Protein AF-A0A6N7FSV8-F1 (afdb_monomer_lite)

Foldseek 3Di:
DQAWEAEPVRQTAGQAQGARDWDWDQPPVPPPDPDPDPPPRQTWTQHPVPRDIHTPDDYHHDPDHPHPVSCVVVCVVVVVVVVVVPPPPPPPPPPPPDPQQDDWDWDDDPVNDPFTFTDHRPDTDPDTD

Sequence (129 aa):
MKDIRVDSLGRQRCWNCGGTNFTQQRTLRSKVTVGVGALATKKKLRCVSCGEYNDVGSAKPYNGPASKRAAKKSGALALDKELSQQQPQQPAAPVAPPPSNPPAGWYADPQGGPGQRWWDGDSWTDTTT

Structure (mmCIF, N/CA/C/O backbone):
data_AF-A0A6N7FSV8-F1
#
_entry.id   AF-A0A6N7FSV8-F1
#
loop_
_atom_site.group_PDB
_atom_site.id
_atom_site.type_symbol
_atom_site.label_atom_id
_atom_site.label_alt_id
_atom_site.label_comp_id
_atom_site.label_asym_id
_atom_site.label_entity_id
_atom_site.label_seq_id
_atom_site.pdbx_PDB_ins_code
_atom_site.Cartn_x
_atom_site.Cartn_y
_atom_site.Cartn_z
_atom_site.occupancy
_atom_site.B_iso_or_equiv
_atom_site.auth_seq_id
_atom_site.auth_comp_id
_atom_site.auth_asym_id
_atom_site.auth_atom_id
_atom_site.pdbx_PDB_model_num
ATOM 1 N N . MET A 1 1 ? 3.591 4.825 16.677 1.00 71.06 1 MET A N 1
ATOM 2 C CA . MET A 1 1 ? 2.475 5.769 16.443 1.00 71.06 1 MET A CA 1
ATOM 3 C C . MET A 1 1 ? 1.450 5.078 15.546 1.00 71.06 1 MET A C 1
ATOM 5 O O . MET A 1 1 ? 1.870 4.336 14.660 1.00 71.06 1 MET A O 1
ATOM 9 N N . LYS A 1 2 ? 0.153 5.195 15.857 1.00 87.81 2 LYS A N 1
ATOM 10 C CA . LYS A 1 2 ? -0.951 4.427 15.242 1.00 87.81 2 LYS A CA 1
ATOM 11 C C . LYS A 1 2 ? -1.604 5.216 14.098 1.00 87.81 2 LYS A C 1
ATOM 13 O O . LYS A 1 2 ? -2.825 5.331 14.022 1.00 87.81 2 LYS A O 1
ATOM 18 N N . ASP A 1 3 ? -0.782 5.810 13.245 1.00 91.44 3 ASP A N 1
ATOM 19 C CA . ASP A 1 3 ? -1.256 6.694 12.181 1.00 91.44 3 ASP A CA 1
ATOM 20 C C . ASP A 1 3 ? -1.798 5.900 11.006 1.00 91.44 3 ASP A C 1
ATOM 22 O O . ASP A 1 3 ? -1.303 4.815 10.690 1.00 91.44 3 ASP A O 1
ATOM 26 N N . ILE A 1 4 ? -2.782 6.469 10.320 1.00 92.25 4 ILE A N 1
ATOM 27 C CA . ILE A 1 4 ? -3.213 5.940 9.032 1.00 92.25 4 ILE A CA 1
ATOM 28 C C . ILE A 1 4 ? -2.034 5.875 8.053 1.00 92.25 4 ILE A C 1
ATOM 30 O O . ILE A 1 4 ? -1.156 6.740 8.047 1.00 92.25 4 ILE A O 1
ATOM 34 N N . ARG A 1 5 ? -1.997 4.831 7.227 1.00 93.62 5 ARG A N 1
ATOM 35 C CA . ARG A 1 5 ? -0.973 4.677 6.193 1.00 93.62 5 ARG A CA 1
ATOM 36 C C . ARG A 1 5 ? -1.560 4.946 4.814 1.00 93.62 5 ARG A C 1
ATOM 38 O O . ARG A 1 5 ? -2.768 4.831 4.645 1.00 93.62 5 ARG A O 1
ATOM 45 N N . VAL A 1 6 ? -0.737 5.301 3.839 1.00 94.06 6 VAL A N 1
ATOM 46 C CA . VAL A 1 6 ? -1.164 5.586 2.461 1.00 94.06 6 VAL A CA 1
ATOM 47 C C . VAL A 1 6 ? -0.378 4.694 1.505 1.00 94.06 6 VAL A C 1
ATOM 49 O O . VAL A 1 6 ? 0.842 4.603 1.622 1.00 94.06 6 VAL A O 1
ATOM 52 N N . ASP A 1 7 ? -1.074 3.970 0.625 1.00 92.50 7 ASP A N 1
ATOM 53 C CA . ASP A 1 7 ? -0.431 3.142 -0.404 1.00 92.50 7 ASP A CA 1
ATOM 54 C C . ASP A 1 7 ? 0.030 3.973 -1.615 1.00 92.50 7 ASP A C 1
ATOM 56 O O . ASP A 1 7 ? -0.242 5.168 -1.707 1.00 92.50 7 ASP A O 1
ATOM 60 N N . SER A 1 8 ? 0.733 3.341 -2.557 1.00 90.50 8 SER A N 1
ATOM 61 C CA . SER A 1 8 ? 1.221 3.989 -3.785 1.00 90.50 8 SER A CA 1
ATOM 62 C C . SER A 1 8 ? 0.112 4.559 -4.676 1.00 90.50 8 SER A C 1
ATOM 64 O O . SER A 1 8 ? 0.385 5.388 -5.535 1.00 90.50 8 SER A O 1
ATOM 66 N N . LEU A 1 9 ? -1.140 4.149 -4.458 1.00 92.50 9 LEU A N 1
ATOM 67 C CA . LEU A 1 9 ? -2.318 4.639 -5.172 1.00 92.50 9 LEU A CA 1
ATOM 68 C C . LEU A 1 9 ? -3.033 5.760 -4.400 1.00 92.50 9 LEU A C 1
ATOM 70 O O . LEU A 1 9 ? -4.152 6.131 -4.747 1.00 92.50 9 LEU A O 1
ATOM 74 N N . GLY A 1 10 ? -2.433 6.272 -3.321 1.00 92.31 10 GLY A N 1
ATOM 75 C CA . GLY A 1 10 ? -3.017 7.323 -2.491 1.00 92.31 10 GLY A CA 1
ATOM 76 C C . GLY A 1 10 ? -4.157 6.845 -1.585 1.00 92.31 10 GLY A C 1
ATOM 77 O O . GLY A 1 10 ? -4.821 7.663 -0.945 1.00 92.31 10 GLY A O 1
ATOM 78 N N . ARG A 1 11 ? -4.411 5.533 -1.486 1.00 93.00 11 ARG A N 1
ATOM 79 C CA . ARG A 1 11 ? -5.507 4.995 -0.671 1.00 93.00 11 ARG A CA 1
ATOM 80 C C . ARG A 1 11 ? -5.082 4.865 0.780 1.00 93.00 11 ARG A C 1
ATOM 82 O O . ARG A 1 11 ? -4.004 4.364 1.099 1.00 93.00 11 ARG A O 1
ATOM 89 N N . GLN A 1 12 ? -5.984 5.254 1.671 1.00 93.50 12 GLN A N 1
ATOM 90 C CA . GLN A 1 12 ? -5.786 5.141 3.109 1.00 93.50 12 GLN A CA 1
ATOM 91 C C . GLN A 1 12 ? -5.895 3.677 3.569 1.00 93.50 12 GLN A C 1
ATOM 93 O O . GLN A 1 12 ? -6.816 2.953 3.194 1.00 93.50 12 GLN A O 1
ATOM 98 N N . ARG A 1 13 ? -4.950 3.243 4.401 1.00 94.06 13 ARG A N 1
ATOM 99 C CA . ARG A 1 13 ? -4.730 1.866 4.855 1.00 94.06 13 ARG A CA 1
ATOM 100 C C . ARG A 1 13 ? -4.604 1.835 6.368 1.00 94.06 13 ARG A C 1
ATOM 102 O O . ARG A 1 13 ? -3.882 2.635 6.966 1.00 94.06 13 ARG A O 1
ATOM 109 N N . CYS A 1 14 ? -5.290 0.893 7.006 1.00 94.56 14 CYS A N 1
ATOM 110 C CA . CYS A 1 14 ? -5.186 0.718 8.446 1.00 94.56 14 CYS A CA 1
ATOM 111 C C . CYS A 1 14 ? -3.766 0.271 8.801 1.00 94.56 14 CYS A C 1
ATOM 113 O O . CYS A 1 14 ? -3.262 -0.690 8.218 1.00 94.56 14 CYS A O 1
ATOM 115 N N . TRP A 1 15 ? -3.144 0.915 9.792 1.00 93.44 15 TRP A N 1
ATOM 116 C CA . TRP A 1 15 ? -1.780 0.577 10.214 1.00 93.44 15 TRP A CA 1
ATOM 117 C C . TRP A 1 15 ? -1.653 -0.881 10.670 1.00 93.44 15 TRP A C 1
ATOM 119 O O . TRP A 1 15 ? -0.612 -1.506 10.481 1.00 93.44 15 TRP A O 1
ATOM 129 N N . ASN A 1 16 ? -2.722 -1.426 11.257 1.00 94.06 16 ASN A N 1
ATOM 130 C CA . ASN A 1 16 ? -2.724 -2.750 11.861 1.00 94.06 16 ASN A CA 1
ATOM 131 C C . ASN A 1 16 ? -3.027 -3.867 10.852 1.00 94.06 16 ASN A C 1
ATOM 133 O O . ASN A 1 16 ? -2.314 -4.870 10.808 1.00 94.06 16 ASN A O 1
ATOM 137 N N . CYS A 1 17 ? -4.087 -3.711 10.049 1.00 93.25 17 CYS A N 1
ATOM 138 C CA . CYS A 1 17 ? -4.568 -4.779 9.166 1.00 93.25 17 CYS A CA 1
ATOM 139 C C . CYS A 1 17 ? -4.486 -4.489 7.664 1.00 93.25 17 CYS A C 1
ATOM 141 O O . CYS A 1 17 ? -4.746 -5.389 6.874 1.00 93.25 17 CYS A O 1
ATOM 143 N N . GLY A 1 18 ? -4.169 -3.259 7.255 1.00 92.19 18 GLY A N 1
ATOM 144 C CA . GLY A 1 18 ? -4.141 -2.882 5.838 1.00 92.19 18 GLY A CA 1
ATOM 145 C C . GLY A 1 18 ? -5.509 -2.702 5.172 1.00 92.19 18 GLY A C 1
ATOM 146 O O . GLY A 1 18 ? -5.572 -2.397 3.979 1.00 92.19 18 GLY A O 1
ATOM 147 N N . GLY A 1 19 ? -6.603 -2.864 5.922 1.00 92.50 19 GLY A N 1
ATOM 148 C CA . GLY A 1 19 ? -7.956 -2.589 5.442 1.00 92.50 19 GLY A CA 1
ATOM 149 C C . GLY A 1 19 ? -8.140 -1.117 5.064 1.00 92.50 19 GLY A C 1
ATOM 150 O O . GLY A 1 19 ? -7.536 -0.235 5.675 1.00 92.50 19 GLY A O 1
ATOM 151 N N . THR A 1 20 ? -8.975 -0.865 4.060 1.00 93.94 20 THR A N 1
ATOM 152 C CA . THR A 1 20 ? -9.270 0.474 3.513 1.00 93.94 20 THR A CA 1
ATOM 153 C C . THR A 1 20 ? -10.622 1.021 3.965 1.00 93.94 20 THR A C 1
ATOM 155 O O . THR A 1 20 ? -10.930 2.185 3.738 1.00 93.94 20 THR A O 1
ATOM 158 N N . ASN A 1 21 ? -11.442 0.187 4.607 1.00 93.81 21 ASN A N 1
ATOM 159 C CA . ASN A 1 21 ? -12.760 0.575 5.089 1.00 93.81 21 ASN A CA 1
ATOM 1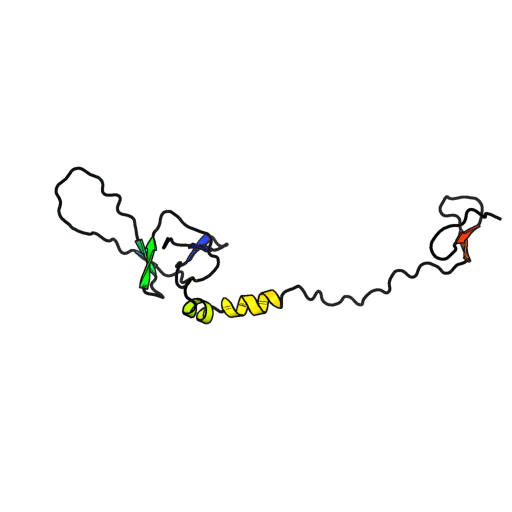60 C C . ASN A 1 21 ? -12.646 1.192 6.483 1.00 93.81 21 ASN A C 1
ATOM 162 O O . ASN A 1 21 ? -12.232 0.521 7.438 1.00 93.81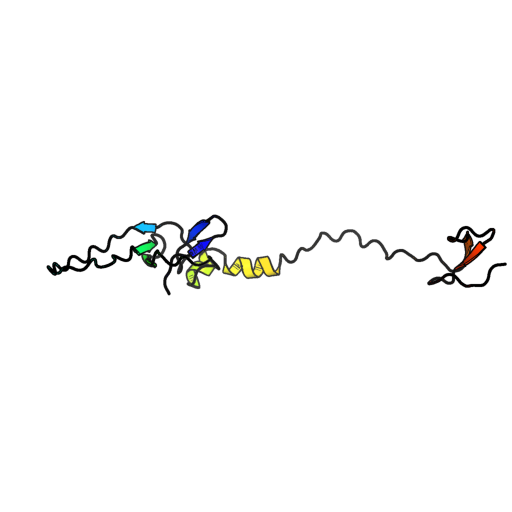 21 ASN A O 1
ATOM 166 N N . PHE A 1 22 ? -13.038 2.459 6.598 1.00 93.69 22 PHE A N 1
ATOM 167 C CA . PHE A 1 22 ? -13.013 3.208 7.849 1.00 93.69 22 PHE A CA 1
ATOM 168 C C . PHE A 1 22 ? -14.378 3.790 8.181 1.00 93.69 22 PHE A C 1
ATOM 170 O O . PHE A 1 22 ? -15.100 4.266 7.311 1.00 93.69 22 PHE A O 1
ATOM 177 N N . THR A 1 23 ? -14.683 3.830 9.472 1.00 92.62 23 THR A N 1
ATOM 178 C CA . THR A 1 23 ? -15.802 4.591 10.018 1.00 92.62 23 THR A CA 1
ATOM 179 C C . THR A 1 23 ? -15.249 5.767 10.809 1.00 92.62 23 THR A C 1
ATOM 181 O O . THR A 1 23 ? -14.400 5.604 11.693 1.00 92.62 23 THR A O 1
ATOM 184 N N . GLN A 1 24 ? -15.733 6.969 10.498 1.00 84.88 24 GLN A N 1
ATOM 185 C CA . GLN A 1 24 ? -15.395 8.166 11.255 1.00 84.88 24 GLN A CA 1
ATOM 186 C C . GLN A 1 24 ? -16.141 8.144 12.590 1.00 84.88 24 GLN A C 1
ATOM 188 O O . GLN A 1 24 ? -17.325 8.457 12.667 1.00 84.88 24 GLN A O 1
ATOM 193 N N . GLN A 1 25 ? -15.432 7.798 13.659 1.00 71.00 25 GLN A N 1
ATOM 194 C CA . GLN A 1 25 ? -15.928 7.977 15.017 1.00 71.00 25 GLN A CA 1
ATOM 195 C C . GLN A 1 25 ? -15.555 9.393 15.458 1.00 71.00 25 GLN A C 1
ATOM 197 O O . GLN A 1 25 ? -14.394 9.681 15.752 1.00 71.00 25 GLN A O 1
ATOM 202 N N . ARG A 1 26 ? -16.535 10.308 15.483 1.00 61.44 26 ARG A N 1
ATOM 203 C CA . ARG A 1 26 ? -16.370 11.553 16.238 1.00 61.44 26 ARG A CA 1
ATOM 204 C C . ARG A 1 26 ? -16.360 11.158 17.707 1.00 61.44 26 ARG A C 1
ATOM 206 O O . ARG A 1 26 ? -17.415 10.915 18.281 1.00 61.44 26 ARG A O 1
ATOM 213 N N . THR A 1 27 ? -15.186 11.101 18.324 1.00 57.69 27 THR A N 1
ATOM 214 C CA . THR A 1 27 ? -15.107 11.082 19.783 1.00 57.69 27 THR A CA 1
ATOM 215 C C . THR A 1 27 ? -15.477 12.480 20.274 1.00 57.69 27 THR A C 1
ATOM 217 O O . THR A 1 27 ? -14.607 13.276 20.622 1.00 57.69 27 THR A O 1
ATOM 220 N N . LEU A 1 28 ? -16.775 12.798 20.265 1.00 52.31 28 LEU A N 1
ATOM 221 C CA . LEU A 1 28 ? -17.346 13.803 21.152 1.00 52.31 28 LEU A CA 1
ATOM 222 C C . LEU A 1 28 ? -17.174 13.229 22.552 1.00 52.31 28 LEU A C 1
ATOM 224 O O . LEU A 1 28 ? -18.066 12.588 23.101 1.00 52.31 28 LEU A O 1
ATOM 228 N N . ARG A 1 29 ? -15.976 13.372 23.122 1.00 49.16 29 ARG A N 1
ATOM 229 C CA . ARG A 1 29 ? -15.825 13.183 24.555 1.00 49.16 29 ARG A CA 1
ATOM 230 C C . ARG A 1 29 ? -16.449 14.428 25.168 1.00 49.16 29 ARG A C 1
ATOM 232 O O . ARG A 1 29 ? -15.754 15.389 25.469 1.00 49.16 29 ARG A O 1
ATOM 239 N N . SER A 1 30 ? -17.777 14.413 25.257 1.00 44.59 30 SER A N 1
ATOM 240 C CA . SER A 1 30 ? -18.595 15.375 25.980 1.00 44.59 30 SER A CA 1
ATOM 241 C C . SER A 1 30 ? -18.241 15.261 27.458 1.00 44.59 30 SER A C 1
ATOM 243 O O . SER A 1 30 ? -18.953 14.653 28.247 1.00 44.59 30 SER A O 1
ATOM 245 N N . LYS A 1 31 ? -17.081 15.786 27.842 1.00 50.59 31 LYS A N 1
ATOM 246 C CA . LYS A 1 31 ? -16.929 16.355 29.167 1.00 50.59 31 LYS A CA 1
ATOM 247 C C . LYS A 1 31 ? -17.197 17.830 28.968 1.00 50.59 31 LYS A C 1
ATOM 249 O O . LYS A 1 31 ? -16.400 18.538 28.364 1.00 50.59 31 LYS A O 1
ATOM 254 N N . VAL A 1 32 ? -18.399 18.215 29.373 1.00 48.34 32 VAL A N 1
ATOM 255 C CA . VAL A 1 32 ? -18.828 19.595 29.547 1.00 48.34 32 VAL A CA 1
ATOM 256 C C . VAL A 1 32 ? -17.852 20.223 30.539 1.00 48.34 32 VAL A C 1
ATOM 258 O O . VAL A 1 32 ? -18.045 20.146 31.745 1.00 48.34 32 VAL A O 1
ATOM 261 N N . THR A 1 33 ? -16.750 20.764 30.036 1.00 50.12 33 THR A N 1
ATOM 262 C CA . THR A 1 33 ? -15.892 21.665 30.793 1.00 50.12 33 THR A CA 1
ATOM 263 C C . THR A 1 33 ? -16.012 23.001 30.088 1.00 50.12 33 THR A C 1
ATOM 265 O O . THR A 1 33 ? -15.440 23.215 29.022 1.00 50.12 33 THR A O 1
ATOM 268 N N . VAL A 1 34 ? -16.860 23.857 30.650 1.00 50.34 34 VAL A N 1
ATOM 269 C CA .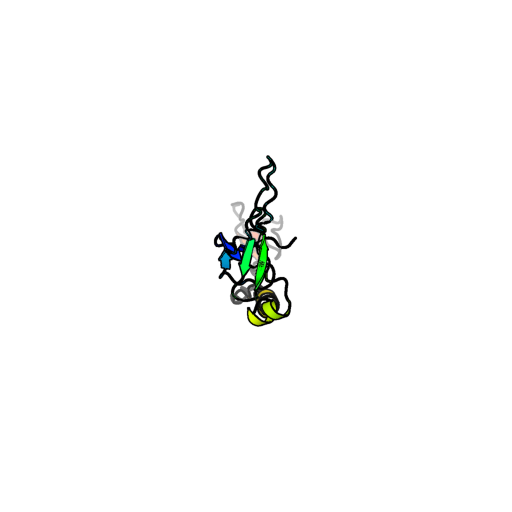 VAL A 1 34 ? -16.982 25.270 30.299 1.00 50.34 34 VAL A CA 1
ATOM 270 C C . VAL A 1 34 ? -15.600 25.891 30.503 1.00 50.34 34 VAL A C 1
ATOM 272 O O . VAL A 1 34 ? -15.140 26.021 31.632 1.00 50.34 34 VAL A O 1
ATOM 275 N N . GLY A 1 35 ? -14.885 26.177 29.420 1.00 48.12 35 GLY A N 1
ATOM 276 C CA . GLY A 1 35 ? -13.523 26.691 29.496 1.00 48.12 35 GLY A CA 1
ATOM 277 C C . GLY A 1 35 ? -12.981 27.007 28.112 1.00 48.12 35 GLY A C 1
ATOM 278 O O . GLY A 1 35 ? -12.945 26.149 27.235 1.00 48.12 35 GLY A O 1
ATOM 279 N N . VAL A 1 36 ? -12.600 28.266 27.921 1.00 44.09 36 VAL A N 1
ATOM 280 C CA . VAL A 1 36 ? -12.078 28.849 26.684 1.00 44.09 36 VAL A CA 1
ATOM 281 C C . VAL A 1 36 ? -10.789 28.129 26.280 1.00 44.09 36 VAL A C 1
ATOM 283 O O . VAL A 1 36 ? -9.707 28.428 26.768 1.00 44.09 36 VAL A O 1
ATOM 286 N N . GLY A 1 37 ? -10.905 27.136 25.407 1.00 46.19 37 GLY A N 1
ATOM 287 C CA . GLY A 1 37 ? -9.759 26.420 24.867 1.00 46.19 37 GLY A CA 1
ATOM 288 C C . GLY A 1 37 ? -10.214 25.463 23.784 1.00 46.19 37 GLY A C 1
ATOM 289 O O . GLY A 1 37 ? -10.837 24.443 24.074 1.00 46.19 37 GLY A O 1
ATOM 290 N N . ALA A 1 38 ? -9.925 25.799 22.528 1.00 47.84 38 ALA A N 1
ATOM 291 C CA . ALA A 1 38 ? -10.170 24.936 21.382 1.00 47.84 38 ALA A CA 1
ATOM 292 C C . ALA A 1 38 ? -9.366 23.633 21.538 1.00 47.84 38 ALA A C 1
ATOM 294 O O . ALA A 1 38 ? -8.222 23.522 21.102 1.00 47.84 38 ALA A O 1
ATOM 295 N N . LEU A 1 39 ? -9.959 22.634 22.196 1.00 50.12 39 LEU A N 1
ATOM 296 C CA . LEU A 1 39 ? -9.424 21.283 22.257 1.00 50.12 39 LEU A CA 1
ATOM 297 C C . LEU A 1 39 ? -9.387 20.757 20.825 1.00 50.12 39 LEU A C 1
ATOM 299 O O . LEU A 1 39 ? -10.425 20.419 20.256 1.00 50.12 39 LEU A O 1
ATOM 303 N N . ALA A 1 40 ? -8.188 20.710 20.243 1.00 56.25 40 ALA A N 1
ATOM 304 C CA . ALA A 1 40 ? -7.923 20.084 18.959 1.00 56.25 40 ALA A CA 1
ATOM 305 C C . ALA A 1 40 ? -8.448 18.642 19.003 1.00 56.25 40 ALA A C 1
ATOM 307 O O . ALA A 1 40 ? -7.805 17.727 19.526 1.00 56.25 40 ALA A O 1
ATOM 308 N N . THR A 1 41 ? -9.664 18.442 18.497 1.00 56.97 41 THR A N 1
ATOM 309 C CA . THR A 1 41 ? -10.298 17.133 18.416 1.00 56.97 41 THR A CA 1
ATOM 310 C C . THR A 1 41 ? -9.540 16.349 17.355 1.00 56.97 41 THR A C 1
ATOM 312 O O . THR A 1 41 ? -9.828 16.438 16.165 1.00 56.97 41 THR A O 1
ATOM 315 N N . LYS A 1 42 ? -8.504 15.608 17.771 1.00 66.31 42 LYS A N 1
ATOM 316 C CA . LYS A 1 42 ? -7.781 14.698 16.877 1.00 66.31 42 LYS A CA 1
ATOM 317 C C . LYS A 1 42 ? -8.801 13.736 16.283 1.00 66.31 42 LYS A C 1
ATOM 319 O O . LYS A 1 42 ? -9.327 12.866 16.978 1.00 66.31 42 LYS A O 1
ATOM 324 N N . LYS A 1 43 ? -9.124 13.939 15.008 1.00 75.81 43 LYS A N 1
ATOM 325 C CA . LYS A 1 43 ? -10.048 13.094 14.262 1.00 75.81 43 LYS A CA 1
ATOM 326 C C . LYS A 1 43 ? -9.440 11.688 14.225 1.00 75.81 43 LYS A C 1
ATOM 328 O O . LYS A 1 43 ? -8.254 11.524 13.946 1.00 75.81 43 LYS A O 1
ATOM 333 N N . LYS A 1 44 ? -10.235 10.674 14.566 1.00 85.56 44 LYS A N 1
ATOM 334 C CA . LYS A 1 44 ? -9.809 9.270 14.551 1.00 85.56 44 LYS A CA 1
ATOM 335 C C . LYS A 1 44 ? -10.680 8.476 13.593 1.00 85.56 44 LYS A C 1
ATOM 337 O O . LYS A 1 44 ? -11.895 8.672 13.531 1.00 85.56 44 LYS A O 1
ATOM 342 N N . LEU A 1 45 ? -10.051 7.572 12.852 1.00 90.81 45 LEU A N 1
ATOM 343 C CA . LEU A 1 45 ? -10.717 6.646 11.946 1.00 90.81 45 LEU A CA 1
ATOM 344 C C . LEU A 1 45 ? -10.634 5.235 12.517 1.00 90.81 45 LEU A C 1
ATOM 346 O O . LEU A 1 45 ? -9.546 4.709 12.757 1.00 90.81 45 LEU A O 1
ATOM 350 N N . ARG A 1 46 ? -11.789 4.610 12.740 1.00 92.50 46 ARG A N 1
ATOM 351 C CA . ARG A 1 46 ? -11.856 3.212 13.163 1.00 92.50 46 ARG A CA 1
ATOM 352 C C . ARG A 1 46 ? -11.871 2.328 11.926 1.00 92.50 46 ARG A C 1
ATOM 354 O O . ARG A 1 46 ? -12.702 2.533 11.047 1.00 92.50 46 ARG A O 1
ATOM 361 N N . CYS A 1 47 ? -10.978 1.351 11.846 1.00 93.69 47 CYS A N 1
ATOM 362 C CA . CYS A 1 47 ? -10.997 0.387 10.754 1.00 93.69 47 CYS A CA 1
ATOM 363 C C . CYS A 1 47 ? -12.175 -0.577 10.930 1.00 93.69 47 CYS A C 1
ATOM 365 O O . CYS A 1 47 ? -12.301 -1.208 11.977 1.00 93.69 47 CYS A O 1
ATOM 367 N N . VAL A 1 48 ? -13.013 -0.731 9.906 1.00 93.88 48 VAL A N 1
ATOM 368 C CA . VAL A 1 48 ? -14.155 -1.663 9.928 1.00 93.88 48 VAL A CA 1
ATOM 369 C C . VAL A 1 48 ? -13.674 -3.115 9.957 1.00 93.88 48 VAL A C 1
ATOM 371 O O . VAL A 1 48 ? -14.293 -3.965 10.585 1.00 93.88 48 VAL A O 1
ATOM 374 N N . SER A 1 49 ? -12.532 -3.400 9.327 1.00 91.12 49 SER A N 1
ATOM 375 C CA . SER A 1 49 ? -12.021 -4.766 9.181 1.00 91.12 49 SER A CA 1
ATOM 376 C C . SER A 1 49 ? -11.391 -5.338 10.453 1.00 91.12 49 SER A C 1
ATOM 378 O O . SER A 1 49 ? -11.482 -6.541 10.673 1.00 91.12 49 SER A O 1
ATOM 380 N N . CYS A 1 50 ? -10.726 -4.516 11.274 1.00 91.50 50 CYS A N 1
ATOM 381 C CA . CYS A 1 50 ? -10.063 -4.985 12.502 1.00 91.50 50 CYS A CA 1
ATOM 382 C C . CYS A 1 50 ? -10.473 -4.241 13.778 1.00 91.50 50 CYS A C 1
ATOM 384 O O . CYS A 1 50 ? -10.008 -4.590 14.857 1.00 91.50 50 CYS A O 1
ATOM 386 N N . GLY A 1 51 ? -11.305 -3.203 13.678 1.00 91.88 51 GLY A N 1
ATOM 387 C CA . GLY A 1 51 ? -11.779 -2.420 14.819 1.00 91.88 51 GLY A CA 1
ATOM 388 C C . GLY A 1 51 ? -10.768 -1.431 15.408 1.00 91.88 51 GLY A C 1
ATOM 389 O O . GLY A 1 51 ? -11.158 -0.661 16.286 1.00 91.88 51 GLY A O 1
ATOM 390 N N . GLU A 1 52 ? -9.516 -1.420 14.939 1.00 93.25 52 GLU A N 1
ATOM 391 C CA . GLU A 1 52 ? -8.444 -0.567 15.467 1.00 93.25 52 GLU A CA 1
ATOM 392 C C . GLU A 1 52 ? -8.637 0.907 15.079 1.00 93.25 52 GLU A C 1
ATOM 394 O O . GLU A 1 52 ? -9.072 1.225 13.966 1.00 93.25 52 GLU A O 1
ATOM 399 N N . TYR A 1 53 ? -8.262 1.812 15.983 1.00 92.06 53 TYR A N 1
ATOM 400 C CA . TYR A 1 53 ? -8.271 3.251 15.737 1.00 92.06 53 TYR A CA 1
ATOM 401 C C . TYR A 1 53 ? -6.969 3.716 15.084 1.00 92.06 53 TYR A C 1
ATOM 403 O O . TYR A 1 53 ? -5.874 3.283 15.447 1.00 92.06 53 TYR A O 1
ATOM 411 N N . ASN A 1 54 ? -7.119 4.624 14.126 1.00 91.94 54 ASN A N 1
ATOM 412 C CA . ASN A 1 54 ? -6.042 5.208 13.344 1.00 91.94 54 ASN A CA 1
ATOM 413 C C . ASN A 1 54 ? -6.137 6.727 13.488 1.00 91.94 54 ASN A C 1
ATOM 415 O O . ASN A 1 54 ? -7.215 7.302 13.301 1.00 91.94 54 ASN A O 1
ATOM 419 N N . ASP A 1 55 ? -5.028 7.364 13.837 1.00 89.75 55 ASP A N 1
ATOM 420 C CA . ASP A 1 55 ? -4.958 8.819 13.912 1.00 89.75 55 ASP A CA 1
ATOM 421 C C . ASP A 1 55 ? -4.821 9.403 12.494 1.00 89.75 55 ASP A C 1
ATOM 423 O O . ASP A 1 55 ? -4.106 8.853 11.648 1.00 89.75 55 ASP A O 1
ATOM 427 N N . VAL A 1 56 ? -5.534 10.502 12.217 1.00 83.75 56 VAL A N 1
ATOM 428 C CA . VAL A 1 56 ? -5.372 11.272 10.974 1.00 83.75 56 VAL A CA 1
ATOM 429 C C . VAL A 1 56 ? -4.603 12.562 11.253 1.00 83.75 56 VAL A C 1
ATOM 431 O O . VAL A 1 56 ? -4.861 13.240 12.245 1.00 83.75 56 VAL A O 1
ATOM 434 N N . GLY A 1 57 ? -3.640 12.885 10.387 1.00 82.06 57 GLY A N 1
ATOM 435 C CA . GLY A 1 57 ? -2.786 14.078 10.510 1.00 82.06 57 GLY A CA 1
ATOM 436 C C . GLY A 1 57 ? -1.289 13.811 10.333 1.00 82.06 57 GLY A C 1
ATOM 437 O O . GLY A 1 57 ? -0.527 14.742 10.112 1.00 82.06 57 GLY A O 1
ATOM 438 N N . SER A 1 58 ? -0.856 12.549 10.379 1.00 84.12 58 SER A N 1
ATOM 439 C CA . SER A 1 58 ? 0.549 12.166 10.163 1.00 84.12 58 SER A CA 1
ATOM 440 C C . SER A 1 58 ? 0.638 10.887 9.335 1.00 84.12 58 SER A C 1
ATOM 442 O O . SER A 1 58 ? 1.150 9.864 9.786 1.00 84.12 58 SER A O 1
ATOM 444 N N . ALA A 1 59 ? 0.067 10.930 8.128 1.00 86.25 59 ALA A N 1
ATOM 445 C CA . ALA A 1 59 ? -0.002 9.770 7.251 1.00 86.25 59 ALA A CA 1
ATOM 446 C C . ALA A 1 59 ? 1.401 9.286 6.845 1.00 86.25 59 ALA A C 1
ATOM 448 O O . ALA A 1 59 ? 2.228 10.072 6.389 1.00 86.25 59 ALA A O 1
ATOM 449 N N . LYS A 1 60 ? 1.660 7.984 7.004 1.00 90.31 60 LYS A N 1
ATOM 450 C CA . LYS A 1 60 ? 2.933 7.336 6.631 1.00 90.31 60 LYS A CA 1
ATOM 451 C C . LYS A 1 60 ? 2.760 6.445 5.399 1.00 90.31 60 LYS A C 1
ATOM 453 O O . LYS A 1 60 ? 1.651 5.964 5.176 1.00 90.31 60 LYS A O 1
ATOM 458 N N . PRO A 1 61 ? 3.817 6.154 4.624 1.00 91.94 61 PRO A N 1
ATOM 459 C CA . PRO A 1 61 ? 3.720 5.170 3.549 1.00 91.94 61 PRO A CA 1
ATOM 460 C C . PRO A 1 61 ? 3.304 3.788 4.086 1.00 91.94 61 PRO A C 1
ATOM 462 O O . PRO A 1 61 ? 3.675 3.374 5.192 1.00 91.94 61 PRO A O 1
ATOM 465 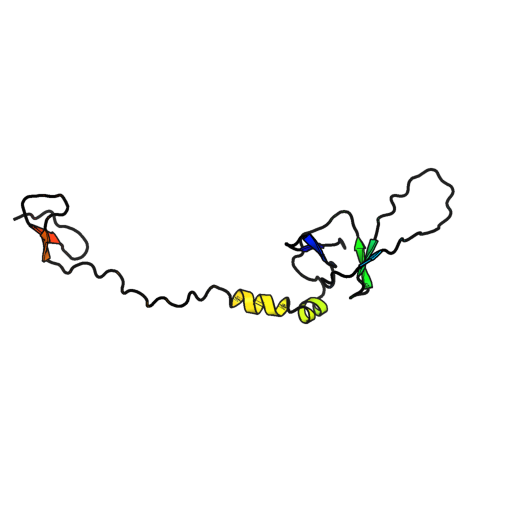N N . TYR A 1 62 ? 2.472 3.083 3.321 1.00 91.50 62 TYR A N 1
ATOM 466 C CA . TYR A 1 62 ? 1.995 1.746 3.654 1.00 91.50 62 TYR A CA 1
ATOM 467 C C . TYR A 1 62 ? 2.999 0.676 3.220 1.00 91.50 62 TYR A C 1
ATOM 469 O O . TYR A 1 62 ? 2.966 0.203 2.092 1.00 91.50 62 TYR A O 1
ATOM 477 N N . ASN A 1 63 ? 3.823 0.230 4.167 1.00 89.12 63 ASN A N 1
ATOM 478 C CA . ASN A 1 63 ? 4.785 -0.862 3.964 1.00 89.12 63 ASN A CA 1
ATOM 479 C C . ASN A 1 63 ? 4.216 -2.231 4.399 1.00 89.12 63 ASN A C 1
ATOM 481 O O . ASN A 1 63 ? 4.958 -3.105 4.829 1.00 89.12 63 ASN A O 1
ATOM 485 N N . GLY A 1 64 ? 2.887 -2.393 4.390 1.00 85.81 64 GLY A N 1
ATOM 486 C CA . GLY A 1 64 ? 2.209 -3.609 4.853 1.00 85.81 64 GLY A CA 1
ATOM 487 C C . GLY A 1 64 ? 1.533 -3.492 6.231 1.00 85.81 64 GLY A C 1
ATOM 488 O O . GLY A 1 64 ? 1.648 -2.464 6.915 1.00 85.81 64 GLY A O 1
ATOM 489 N N . PRO A 1 65 ? 0.768 -4.525 6.634 1.00 87.94 65 PRO A N 1
ATOM 490 C CA . PRO A 1 65 ? 0.016 -4.527 7.884 1.00 87.94 65 PRO A CA 1
ATOM 491 C C . PRO A 1 65 ? 0.925 -4.847 9.079 1.00 87.94 65 PRO A C 1
ATOM 493 O O . PRO A 1 65 ? 1.736 -5.766 9.021 1.00 87.94 65 PRO A O 1
ATOM 496 N N . ALA A 1 66 ? 0.772 -4.129 10.196 1.00 87.62 66 ALA A N 1
ATOM 497 C CA . ALA A 1 66 ? 1.582 -4.382 11.392 1.00 87.62 66 ALA A CA 1
ATOM 498 C C . ALA A 1 66 ? 1.260 -5.724 12.081 1.00 87.62 66 ALA A C 1
ATOM 500 O O . ALA A 1 66 ? 2.121 -6.297 12.749 1.00 87.62 66 ALA A O 1
ATOM 501 N N . SER A 1 67 ? 0.035 -6.248 11.942 1.00 85.19 67 SER A N 1
ATOM 502 C CA . SER A 1 67 ? -0.318 -7.544 12.532 1.00 85.19 67 SER A CA 1
ATOM 503 C C . SER A 1 67 ? 0.086 -8.717 11.642 1.00 85.19 67 SER A C 1
ATOM 505 O O . SER A 1 67 ? -0.340 -8.829 10.492 1.00 85.19 67 SER A O 1
ATOM 507 N N . LYS A 1 68 ? 0.804 -9.684 12.230 1.00 78.62 68 LYS A N 1
ATOM 508 C CA . LYS A 1 68 ? 1.172 -10.956 11.576 1.00 78.62 68 LYS A CA 1
ATOM 509 C C . LYS A 1 68 ? -0.044 -11.706 11.017 1.00 78.62 68 LYS A C 1
ATOM 511 O O . LYS A 1 68 ? 0.015 -12.291 9.941 1.00 78.62 68 LYS A O 1
ATOM 516 N N . ARG A 1 69 ? -1.175 -11.665 11.736 1.00 80.25 69 ARG A N 1
ATOM 517 C CA . ARG A 1 69 ? -2.431 -12.300 11.303 1.00 80.25 69 ARG A CA 1
ATOM 518 C C . ARG A 1 69 ? -3.008 -11.642 10.050 1.00 80.25 69 ARG A C 1
ATOM 520 O O . ARG A 1 69 ? -3.424 -12.354 9.141 1.00 80.25 69 ARG A O 1
ATOM 527 N N . ALA A 1 70 ? -3.012 -10.310 9.979 1.00 79.44 70 ALA A N 1
ATOM 528 C CA . ALA A 1 70 ? -3.463 -9.625 8.773 1.00 79.44 70 ALA A CA 1
ATOM 529 C C . ALA A 1 70 ? -2.477 -9.810 7.618 1.00 79.44 70 ALA A C 1
ATOM 531 O O . ALA A 1 70 ? -2.926 -10.037 6.503 1.00 79.44 70 ALA A O 1
ATOM 532 N N . ALA A 1 71 ? -1.168 -9.822 7.890 1.00 74.62 71 ALA A N 1
ATOM 533 C CA . ALA A 1 71 ? -0.140 -10.090 6.884 1.00 74.62 71 ALA A CA 1
ATOM 534 C C . ALA A 1 71 ? -0.312 -11.467 6.220 1.00 74.62 71 ALA A C 1
ATOM 536 O O . ALA A 1 71 ? -0.150 -11.597 5.007 1.00 74.62 71 ALA A O 1
ATOM 537 N N . LYS A 1 72 ? -0.713 -12.485 6.997 1.00 77.12 72 LYS A N 1
ATOM 538 C CA . LYS A 1 72 ? -1.066 -13.812 6.471 1.00 77.12 72 LYS A CA 1
ATOM 539 C C . LYS A 1 72 ? -2.348 -13.773 5.635 1.00 77.12 72 LYS A C 1
ATOM 541 O O . LYS A 1 72 ? -2.401 -14.382 4.575 1.00 77.12 72 LYS A O 1
ATOM 546 N N . LYS A 1 73 ? -3.375 -13.047 6.096 1.00 74.75 73 LYS A N 1
ATOM 547 C CA . LYS A 1 73 ? -4.676 -12.954 5.411 1.00 74.75 73 LYS A CA 1
ATOM 548 C C . LYS A 1 73 ? -4.604 -12.178 4.093 1.00 74.75 73 LYS A C 1
ATOM 550 O O . LYS A 1 73 ? -5.334 -12.503 3.168 1.00 74.75 73 LYS A O 1
ATOM 555 N N . SER A 1 74 ? -3.749 -11.162 4.007 1.00 66.00 74 SER A N 1
ATOM 556 C CA . SER A 1 74 ? -3.582 -10.339 2.806 1.00 66.00 74 SER A CA 1
ATOM 557 C C . SER A 1 74 ? -2.555 -10.896 1.818 1.00 66.00 74 SER A C 1
ATOM 559 O O . SER A 1 74 ? -2.218 -10.198 0.870 1.00 66.00 74 SER A O 1
ATOM 561 N N . GLY A 1 75 ? -1.989 -12.083 2.069 1.00 61.75 75 GLY A N 1
ATOM 562 C CA . GLY A 1 75 ? -0.912 -12.636 1.245 1.00 61.75 75 GLY A CA 1
ATOM 563 C C . GLY A 1 75 ? 0.383 -11.816 1.274 1.00 61.75 75 GLY A C 1
ATOM 564 O O . GLY A 1 75 ? 1.295 -12.121 0.522 1.00 61.75 75 GLY A O 1
ATOM 565 N N . ALA A 1 76 ? 0.517 -10.813 2.153 1.00 57.22 76 ALA A N 1
ATOM 566 C CA . ALA A 1 76 ? 1.720 -9.976 2.220 1.00 57.22 76 ALA A CA 1
ATOM 567 C C . ALA A 1 76 ? 2.952 -10.792 2.652 1.00 57.22 76 ALA A C 1
ATOM 569 O O . ALA A 1 76 ? 4.041 -10.569 2.148 1.00 57.22 76 ALA A O 1
ATOM 570 N N . LEU A 1 77 ? 2.761 -11.801 3.514 1.00 53.31 77 LEU A N 1
ATOM 571 C CA . LEU A 1 77 ? 3.813 -12.774 3.847 1.00 53.31 77 LEU A CA 1
ATOM 572 C C . LEU A 1 77 ? 4.100 -13.781 2.718 1.00 53.31 77 LEU A C 1
ATOM 574 O O . LEU A 1 77 ? 5.154 -14.407 2.727 1.00 53.31 77 LEU A O 1
ATOM 578 N N . ALA A 1 78 ? 3.170 -13.974 1.779 1.00 50.72 78 ALA A N 1
ATOM 579 C CA . ALA A 1 78 ? 3.395 -14.809 0.598 1.00 50.72 78 ALA A CA 1
ATOM 580 C C . ALA A 1 78 ? 4.112 -14.018 -0.508 1.00 50.72 78 ALA A C 1
ATOM 582 O O . ALA A 1 78 ? 4.962 -14.576 -1.189 1.00 50.72 78 ALA A O 1
ATOM 583 N N . LEU A 1 79 ? 3.845 -12.711 -0.607 1.00 51.72 79 LEU A N 1
ATOM 584 C CA . LEU A 1 79 ? 4.511 -11.792 -1.527 1.00 51.72 79 LEU A CA 1
ATOM 585 C C . LEU A 1 79 ? 5.995 -11.596 -1.222 1.00 51.72 79 LEU A C 1
ATOM 587 O O . LEU A 1 79 ? 6.728 -11.397 -2.166 1.00 51.72 79 LEU A O 1
ATOM 591 N N . ASP A 1 80 ? 6.484 -11.713 0.016 1.00 52.47 80 ASP A N 1
ATOM 592 C CA . ASP A 1 80 ? 7.943 -11.754 0.256 1.00 52.47 80 ASP A CA 1
ATOM 593 C C . ASP A 1 80 ? 8.586 -13.024 -0.336 1.00 52.47 80 ASP A C 1
ATOM 595 O O . ASP A 1 80 ? 9.683 -12.982 -0.890 1.00 52.47 80 ASP A O 1
ATOM 599 N N . LYS A 1 81 ? 7.879 -14.162 -0.296 1.00 50.94 81 LYS A N 1
ATOM 600 C CA . LYS A 1 81 ? 8.342 -15.406 -0.931 1.00 50.94 81 LYS A CA 1
ATOM 601 C C . LYS A 1 81 ? 8.245 -15.333 -2.457 1.00 50.94 81 LYS A C 1
ATOM 603 O O . LYS A 1 81 ? 9.095 -15.893 -3.143 1.00 50.94 81 LYS A O 1
ATOM 608 N N . GLU A 1 82 ? 7.237 -14.633 -2.972 1.00 50.31 82 GLU A N 1
ATOM 609 C CA . GLU A 1 82 ? 7.027 -14.447 -4.406 1.00 50.31 82 GLU A CA 1
ATOM 610 C C . GLU A 1 82 ? 7.896 -13.324 -4.991 1.00 50.31 82 GLU A C 1
ATOM 612 O O . GLU A 1 82 ? 8.433 -13.524 -6.065 1.00 50.31 82 GLU A O 1
ATOM 617 N N . LEU A 1 83 ? 8.172 -12.216 -4.287 1.00 48.84 83 LEU A N 1
ATOM 618 C CA . LEU A 1 83 ? 9.148 -11.196 -4.710 1.00 48.84 83 LEU A CA 1
ATOM 619 C C . LEU A 1 83 ? 10.572 -11.739 -4.670 1.00 48.84 83 LEU A C 1
ATOM 621 O O . LEU A 1 83 ? 11.366 -11.426 -5.551 1.00 48.84 83 LEU A O 1
ATOM 625 N N . SER A 1 84 ? 10.891 -12.597 -3.697 1.00 52.06 84 SER A N 1
ATOM 626 C CA . SER A 1 84 ? 12.170 -13.305 -3.711 1.00 52.06 84 SER A CA 1
ATOM 627 C C . SER A 1 84 ? 12.251 -14.350 -4.839 1.00 52.06 84 SER A C 1
ATOM 629 O O . SER A 1 84 ? 13.352 -14.778 -5.170 1.00 52.06 84 SER A O 1
ATOM 631 N N . GLN A 1 85 ? 11.121 -14.743 -5.444 1.00 54.00 85 GLN A N 1
ATOM 632 C CA . GLN A 1 85 ? 11.043 -15.544 -6.680 1.00 54.00 85 GLN A CA 1
ATOM 633 C C . GLN A 1 85 ? 10.800 -14.712 -7.952 1.00 54.00 85 GLN A C 1
ATOM 635 O O . GLN A 1 85 ? 10.963 -15.232 -9.049 1.00 54.00 85 GLN A O 1
ATOM 640 N N . GLN A 1 86 ? 10.477 -13.424 -7.819 1.00 46.66 86 GLN A N 1
ATOM 641 C CA . GLN A 1 86 ? 10.386 -12.430 -8.889 1.00 46.66 86 GLN A CA 1
ATOM 642 C C . GLN A 1 86 ? 11.641 -11.550 -8.914 1.00 46.66 86 GLN A C 1
ATOM 644 O O . GLN A 1 86 ? 11.600 -10.383 -9.306 1.00 46.66 86 GLN A O 1
ATOM 649 N N . GLN A 1 87 ? 12.802 -12.129 -8.599 1.00 51.97 87 GLN A N 1
ATOM 650 C CA . GLN A 1 87 ? 13.944 -11.804 -9.441 1.00 51.97 87 GLN A CA 1
ATOM 651 C C . GLN A 1 87 ? 13.498 -12.149 -10.866 1.00 51.97 87 GLN A C 1
ATOM 653 O O . GLN A 1 87 ? 12.990 -13.256 -11.059 1.00 51.97 87 GLN A O 1
ATOM 658 N N . PRO A 1 88 ? 13.585 -11.237 -11.846 1.00 50.34 88 PRO A N 1
ATOM 659 C CA . PRO A 1 88 ? 13.251 -11.590 -13.208 1.00 50.34 88 PRO A CA 1
ATOM 660 C C . PRO A 1 88 ? 14.162 -12.753 -13.591 1.00 50.34 88 PRO A C 1
ATOM 662 O O . PRO A 1 88 ? 15.337 -12.570 -13.900 1.00 50.34 88 PRO A O 1
ATOM 665 N N . GLN A 1 89 ? 13.601 -13.960 -13.599 1.00 50.19 89 GLN A N 1
ATOM 666 C CA . GLN A 1 89 ? 13.953 -14.932 -14.605 1.00 50.19 89 GLN A CA 1
ATOM 667 C C . GLN A 1 89 ? 13.520 -14.266 -15.903 1.00 50.19 89 GLN A C 1
ATOM 669 O O . GLN A 1 89 ? 12.414 -14.467 -16.402 1.00 50.19 89 GLN A O 1
ATOM 674 N N . GLN A 1 90 ? 14.386 -13.373 -16.396 1.00 52.97 90 GLN A N 1
ATOM 675 C CA . GLN A 1 90 ? 14.476 -13.119 -17.814 1.00 52.97 90 GLN A CA 1
ATOM 676 C C . GLN A 1 90 ? 14.347 -14.505 -18.444 1.00 52.97 90 GLN A C 1
ATOM 678 O O . GLN A 1 90 ? 15.098 -15.403 -18.039 1.00 52.97 90 GLN A O 1
ATOM 683 N N . PRO A 1 91 ? 13.371 -14.729 -19.344 1.00 52.12 91 PRO A N 1
ATOM 684 C CA . PRO A 1 91 ? 13.421 -15.892 -20.207 1.00 52.12 91 PRO A CA 1
ATOM 685 C C . PRO A 1 91 ? 14.858 -15.932 -20.685 1.00 52.12 91 PRO A C 1
ATOM 687 O O . PRO A 1 91 ? 15.341 -14.904 -21.168 1.00 52.12 91 PRO A O 1
ATOM 690 N N . ALA A 1 92 ? 15.567 -17.025 -20.410 1.00 54.66 92 ALA A N 1
ATOM 691 C CA . ALA A 1 92 ? 16.893 -17.204 -20.949 1.00 54.66 92 ALA A CA 1
ATOM 692 C C . ALA A 1 92 ? 16.715 -17.042 -22.457 1.00 54.66 92 ALA A C 1
ATOM 694 O O . ALA A 1 92 ? 16.248 -17.953 -23.141 1.00 54.66 92 ALA A O 1
ATOM 695 N N . ALA A 1 93 ? 17.014 -15.844 -22.969 1.00 60.47 93 ALA A N 1
ATOM 696 C CA . ALA A 1 93 ? 17.379 -15.699 -24.351 1.00 60.47 93 ALA A CA 1
ATOM 697 C C . ALA A 1 93 ? 18.419 -16.802 -24.553 1.00 60.47 93 ALA A C 1
ATOM 699 O O . ALA A 1 93 ? 19.254 -16.981 -23.651 1.00 60.47 93 ALA A O 1
ATOM 700 N N . PRO A 1 94 ? 18.328 -17.603 -25.631 1.00 59.38 94 PRO A N 1
ATOM 701 C CA . PRO A 1 94 ? 19.371 -18.570 -25.920 1.00 59.38 94 PRO A CA 1
ATOM 702 C C . PRO A 1 94 ? 20.674 -17.809 -25.754 1.00 59.38 94 PRO A C 1
ATOM 704 O O . PRO A 1 94 ? 20.828 -16.749 -26.364 1.00 59.38 94 PRO A O 1
ATOM 707 N N . VAL A 1 95 ? 21.499 -18.256 -24.802 1.00 57.25 95 VAL A N 1
ATOM 708 C CA . VAL A 1 95 ? 22.793 -17.652 -24.520 1.00 57.25 95 VAL A CA 1
ATOM 709 C C . VAL A 1 95 ? 23.469 -17.640 -25.873 1.00 57.25 95 VAL A C 1
ATOM 711 O O . VAL A 1 95 ? 23.842 -18.698 -26.382 1.00 57.25 95 VAL A O 1
ATOM 714 N N . ALA A 1 96 ? 23.497 -16.474 -26.519 1.00 61.62 96 ALA A N 1
ATOM 715 C CA . ALA A 1 96 ? 24.280 -16.324 -27.717 1.00 61.62 96 ALA A CA 1
ATOM 716 C C . ALA A 1 96 ? 25.679 -16.747 -27.267 1.00 61.62 96 ALA A C 1
ATOM 718 O O . ALA A 1 96 ? 26.124 -16.272 -26.210 1.00 61.62 96 ALA A O 1
ATOM 719 N N . PRO A 1 97 ? 26.329 -17.697 -27.962 1.00 63.59 97 PRO A N 1
ATOM 720 C CA . PRO A 1 97 ? 27.710 -17.997 -27.646 1.00 63.59 97 PRO A CA 1
ATOM 721 C C . PRO A 1 97 ? 28.456 -16.657 -27.593 1.00 63.59 97 PRO A C 1
ATOM 723 O O . PRO A 1 97 ? 28.105 -15.749 -28.362 1.00 63.59 97 PRO A O 1
ATOM 726 N N . PRO A 1 98 ? 29.419 -16.485 -26.667 1.00 63.91 98 PRO A N 1
ATOM 727 C CA . PRO A 1 98 ? 30.247 -15.285 -26.679 1.00 63.91 98 PRO A CA 1
ATOM 728 C C . PRO A 1 98 ? 30.717 -15.060 -28.122 1.00 63.91 98 PRO A C 1
ATOM 730 O O . PRO A 1 98 ? 30.964 -16.063 -28.808 1.00 63.91 98 PRO A O 1
ATOM 733 N N . PRO A 1 99 ? 30.768 -13.804 -28.615 1.00 61.00 99 PRO A N 1
ATOM 734 C CA . PRO A 1 99 ? 31.247 -13.547 -29.965 1.00 61.00 99 PRO A CA 1
ATOM 735 C C . PRO A 1 99 ? 32.562 -14.299 -30.109 1.00 61.00 99 PRO A C 1
ATOM 737 O O . PRO A 1 99 ? 33.503 -14.078 -29.350 1.00 61.00 99 PRO A O 1
ATOM 740 N N . SER A 1 100 ? 32.559 -15.307 -30.976 1.00 69.38 100 SER A N 1
ATOM 741 C CA . SER A 1 100 ? 33.740 -16.114 -31.204 1.00 69.38 100 SER A CA 1
ATOM 742 C C . SER A 1 100 ? 34.687 -15.169 -31.909 1.00 69.38 100 SER A C 1
ATOM 744 O O . SER A 1 100 ? 34.417 -14.788 -33.050 1.00 69.38 100 SER A O 1
ATOM 746 N N . ASN A 1 101 ? 35.718 -14.703 -31.204 1.00 78.62 101 ASN A N 1
ATOM 747 C CA . ASN A 1 101 ? 36.757 -13.919 -31.846 1.00 78.62 101 ASN A CA 1
ATOM 748 C C . ASN A 1 101 ? 37.207 -14.685 -33.099 1.00 78.62 101 ASN A C 1
ATOM 750 O O . ASN A 1 101 ? 37.272 -15.923 -33.064 1.00 78.62 101 ASN A O 1
ATOM 754 N N . PRO A 1 102 ? 37.460 -13.986 -34.216 1.00 80.44 102 PRO A N 1
ATOM 755 C CA . PRO A 1 102 ? 37.938 -14.652 -35.412 1.00 80.44 102 PRO A CA 1
ATOM 756 C C . PRO A 1 102 ? 39.194 -15.471 -35.069 1.00 80.44 102 PRO A C 1
ATOM 758 O O . PRO A 1 102 ? 40.002 -15.030 -34.245 1.00 80.44 102 PRO A O 1
ATOM 761 N N . PRO A 1 103 ? 39.362 -16.672 -35.648 1.00 83.50 103 PRO A N 1
ATOM 762 C CA . PRO A 1 103 ? 40.557 -17.470 -35.417 1.00 83.50 103 PRO A CA 1
ATOM 763 C C . PRO A 1 103 ? 41.793 -16.714 -35.903 1.00 83.50 103 PRO A C 1
ATOM 765 O O . PRO A 1 103 ? 41.696 -15.864 -36.796 1.00 83.50 103 PRO A O 1
ATOM 768 N N . ALA A 1 104 ? 42.953 -17.044 -35.338 1.00 88.12 104 ALA A N 1
ATOM 769 C CA . ALA A 1 104 ? 44.211 -16.435 -35.743 1.00 88.12 104 ALA A CA 1
ATOM 770 C C . ALA A 1 104 ? 44.444 -16.599 -37.258 1.00 88.12 104 ALA A C 1
ATOM 772 O O . ALA A 1 104 ? 44.272 -17.693 -37.803 1.00 88.12 104 ALA A O 1
ATOM 773 N N . GLY A 1 105 ? 44.787 -15.510 -37.946 1.00 89.19 105 GLY A N 1
ATOM 774 C CA . GLY A 1 105 ? 44.819 -15.475 -39.407 1.00 89.19 105 GLY A CA 1
AT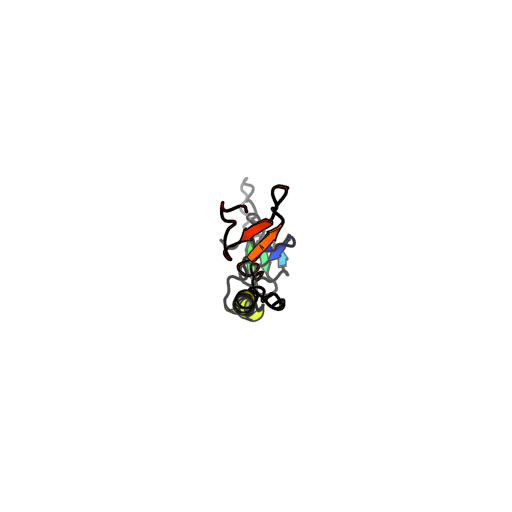OM 775 C C . GLY A 1 105 ? 45.139 -14.100 -39.990 1.00 89.19 105 GLY A C 1
ATOM 776 O O . GLY A 1 105 ? 45.226 -13.105 -39.275 1.00 89.19 105 GLY A O 1
ATOM 777 N N . TRP A 1 106 ? 45.293 -14.043 -41.313 1.00 87.88 106 TRP A N 1
ATOM 778 C CA . TRP A 1 106 ? 45.442 -12.793 -42.060 1.00 87.88 106 TRP A CA 1
ATOM 779 C C . TRP A 1 106 ? 44.069 -12.220 -42.408 1.00 87.88 106 TRP A C 1
ATOM 781 O O . TRP A 1 106 ? 43.243 -12.903 -43.011 1.00 87.88 106 TRP A O 1
ATOM 791 N N . TYR A 1 107 ? 43.837 -10.962 -42.050 1.00 87.25 107 TYR A N 1
ATOM 792 C CA . TYR A 1 107 ? 42.591 -10.247 -42.324 1.00 87.25 107 TYR A CA 1
ATOM 793 C C . TYR A 1 107 ? 42.899 -8.863 -42.902 1.00 87.25 107 TYR A C 1
ATOM 795 O O . TYR A 1 107 ? 43.999 -8.342 -42.730 1.00 87.25 107 TYR A O 1
ATOM 803 N N . ALA A 1 108 ? 41.935 -8.256 -43.595 1.00 88.00 108 ALA A N 1
ATOM 804 C CA . ALA A 1 108 ? 42.088 -6.896 -44.111 1.00 88.00 108 ALA A CA 1
ATOM 805 C C . ALA A 1 108 ? 42.334 -5.904 -42.962 1.00 88.00 108 ALA A C 1
ATOM 807 O O . ALA A 1 108 ? 41.664 -5.986 -41.931 1.00 88.00 108 ALA A O 1
ATOM 808 N N . ASP A 1 109 ? 43.279 -4.977 -43.141 1.00 84.00 109 ASP A N 1
ATOM 809 C CA . ASP A 1 109 ? 43.618 -4.007 -42.101 1.00 84.00 109 ASP A CA 1
ATOM 810 C C . ASP A 1 109 ? 42.416 -3.083 -41.794 1.00 84.00 109 ASP A C 1
ATOM 812 O O . ASP A 1 109 ? 42.004 -2.305 -42.664 1.00 84.00 109 ASP A O 1
ATOM 816 N N . PRO A 1 110 ? 41.848 -3.111 -40.571 1.00 79.44 110 PRO A N 1
ATOM 817 C CA . PRO A 1 110 ? 40.714 -2.263 -40.206 1.00 79.44 110 PRO A CA 1
ATOM 818 C C . PRO A 1 110 ? 41.066 -0.769 -40.183 1.00 79.44 110 PRO A C 1
ATOM 820 O O . PRO A 1 110 ? 40.164 0.067 -40.213 1.00 79.44 110 PRO A O 1
ATOM 823 N N . GLN A 1 111 ? 42.355 -0.413 -40.147 1.00 80.56 111 GLN A N 1
ATOM 824 C CA . GLN A 1 111 ? 42.826 0.970 -40.252 1.00 80.56 111 GLN A CA 1
ATOM 825 C C . GLN A 1 111 ? 42.896 1.466 -41.708 1.00 80.56 111 GLN A C 1
ATOM 827 O O . GLN A 1 111 ? 43.269 2.614 -41.943 1.00 80.56 111 GLN A O 1
ATOM 832 N N . GLY A 1 112 ? 42.517 0.633 -42.686 1.00 76.94 112 GLY A N 1
ATOM 833 C CA . GLY A 1 112 ? 42.445 1.010 -44.099 1.00 76.94 112 GLY A CA 1
ATOM 834 C C . GLY A 1 112 ? 43.796 1.017 -44.817 1.00 76.94 112 GLY A C 1
ATOM 835 O O . GLY A 1 112 ? 43.925 1.647 -45.867 1.00 76.94 112 GLY A O 1
ATOM 836 N N . GLY A 1 113 ? 44.805 0.341 -44.261 1.00 78.44 113 GLY A N 1
ATOM 837 C CA . GLY A 1 113 ? 46.099 0.161 -44.913 1.00 78.44 113 GLY A CA 1
ATOM 838 C C . GLY A 1 113 ? 45.999 -0.698 -46.186 1.00 78.44 113 GLY A C 1
ATOM 839 O O . GLY A 1 113 ? 45.130 -1.569 -46.278 1.00 78.44 113 GLY A O 1
ATOM 840 N N . PRO A 1 114 ? 46.881 -0.491 -47.183 1.00 71.88 114 PRO A N 1
ATOM 841 C CA . PRO A 1 114 ? 46.956 -1.343 -48.365 1.00 71.88 114 PRO A CA 1
ATOM 842 C C . PRO A 1 114 ? 47.632 -2.675 -47.999 1.00 71.88 114 PRO A C 1
ATOM 844 O O . PRO A 1 114 ? 48.816 -2.864 -48.252 1.00 71.88 114 PRO A O 1
ATOM 847 N N . GLY A 1 115 ? 46.906 -3.590 -47.354 1.00 81.06 115 GLY A N 1
ATOM 848 C CA . GLY A 1 115 ? 47.466 -4.881 -46.955 1.00 81.06 115 GLY A CA 1
ATOM 849 C C . GLY A 1 115 ? 46.575 -5.707 -46.033 1.00 81.06 115 GLY A C 1
ATOM 850 O O . GLY A 1 115 ? 45.481 -5.297 -45.638 1.00 81.06 115 GLY A O 1
ATOM 851 N N . GLN A 1 116 ? 47.064 -6.902 -45.703 1.00 88.00 116 GLN A N 1
ATOM 852 C CA . GLN A 1 116 ? 46.481 -7.760 -44.676 1.00 88.00 116 GLN A CA 1
ATOM 853 C C . GLN A 1 116 ? 47.326 -7.659 -43.403 1.00 88.00 116 GLN A C 1
ATOM 855 O O . GLN A 1 116 ? 48.550 -7.568 -43.469 1.00 88.00 116 GLN A O 1
ATOM 860 N N . ARG A 1 117 ? 46.675 -7.695 -42.242 1.00 88.19 117 ARG A N 1
ATOM 861 C CA . ARG A 1 117 ? 47.321 -7.714 -40.929 1.00 88.19 117 ARG A CA 1
ATOM 862 C C . ARG A 1 117 ? 47.008 -9.036 -40.232 1.00 88.19 117 ARG A C 1
ATOM 864 O O . ARG A 1 117 ? 45.928 -9.600 -40.414 1.00 88.19 117 ARG A O 1
ATOM 871 N N . TRP A 1 118 ? 47.965 -9.559 -39.474 1.00 87.88 118 TRP A N 1
ATOM 872 C CA . TRP A 1 118 ? 47.779 -10.809 -38.744 1.00 87.88 118 TRP A CA 1
ATOM 873 C C . TRP A 1 118 ? 47.041 -10.564 -37.419 1.00 87.88 118 TRP A C 1
ATOM 875 O O . TRP A 1 118 ? 47.473 -9.744 -36.602 1.00 87.88 118 TRP A O 1
ATOM 885 N N . TRP A 1 119 ? 45.934 -11.279 -37.219 1.00 89.19 119 TRP A N 1
ATOM 886 C CA . TRP A 1 119 ? 45.157 -11.364 -35.980 1.00 89.19 119 TRP A CA 1
ATOM 887 C C . TRP A 1 119 ? 45.582 -12.614 -35.206 1.00 89.19 119 TRP A C 1
ATOM 889 O O . TRP A 1 119 ? 45.649 -13.692 -35.796 1.00 89.19 119 TRP A O 1
ATOM 899 N N . ASP A 1 120 ? 45.861 -12.497 -33.907 1.00 86.94 120 ASP A N 1
ATOM 900 C CA . ASP A 1 120 ? 46.329 -13.617 -33.070 1.00 86.94 120 ASP A CA 1
ATOM 901 C C . ASP A 1 120 ? 45.206 -14.355 -32.310 1.00 86.94 120 ASP A C 1
ATOM 903 O O . ASP A 1 120 ? 45.454 -15.405 -31.719 1.00 86.94 120 ASP A O 1
ATOM 907 N N . GLY A 1 121 ? 43.970 -13.852 -32.376 1.00 86.31 121 GLY A N 1
ATOM 908 C CA . GLY A 1 121 ? 42.825 -14.354 -31.607 1.00 86.31 121 GLY A CA 1
ATOM 909 C C . GLY A 1 121 ? 42.289 -13.344 -30.589 1.00 86.31 121 GLY A C 1
ATOM 910 O O . GLY A 1 121 ? 41.099 -13.381 -30.271 1.00 86.31 121 GLY A O 1
ATOM 911 N N . ASP A 1 122 ? 43.123 -12.402 -30.151 1.00 85.38 122 ASP A N 1
ATOM 912 C CA . ASP A 1 122 ? 42.806 -11.407 -29.121 1.00 85.38 122 ASP A CA 1
ATOM 913 C C . ASP A 1 122 ? 43.153 -9.968 -29.547 1.00 85.38 122 ASP A C 1
ATOM 915 O O . ASP A 1 122 ? 42.468 -9.021 -29.150 1.00 85.38 122 ASP A O 1
ATOM 919 N N . SER A 1 123 ? 44.187 -9.781 -30.372 1.00 86.31 123 SER A N 1
ATOM 920 C CA . SER A 1 123 ? 44.669 -8.484 -30.842 1.00 86.31 123 SER A CA 1
ATOM 921 C C . SER A 1 123 ? 45.309 -8.538 -32.241 1.00 86.31 123 SER A C 1
ATOM 923 O O . SER A 1 123 ? 45.693 -9.585 -32.766 1.00 86.31 123 SER A O 1
ATOM 925 N N . TRP A 1 124 ? 45.403 -7.373 -32.888 1.00 85.69 124 TRP A N 1
ATOM 926 C CA . TRP A 1 124 ? 46.120 -7.225 -34.155 1.00 85.69 124 TRP A CA 1
ATOM 927 C C . TRP A 1 124 ? 47.616 -7.089 -33.894 1.00 85.69 124 TRP A C 1
ATOM 929 O O . TRP A 1 124 ? 48.030 -6.210 -33.143 1.00 85.69 124 TRP A O 1
ATOM 939 N N . THR A 1 125 ? 48.428 -7.901 -34.563 1.00 83.44 125 THR A N 1
ATOM 940 C CA . THR A 1 125 ? 49.890 -7.801 -34.467 1.00 83.44 125 THR A CA 1
ATOM 941 C C . THR A 1 125 ? 50.437 -6.701 -35.384 1.00 83.44 125 THR A C 1
ATOM 943 O O . THR A 1 125 ? 49.875 -6.426 -36.445 1.00 83.44 125 THR A O 1
ATOM 946 N N . ASP A 1 126 ? 51.561 -6.081 -35.011 1.00 77.56 126 ASP A N 1
ATOM 947 C CA . ASP A 1 126 ? 52.227 -5.030 -35.807 1.00 77.56 126 ASP A CA 1
ATOM 948 C C . ASP A 1 126 ? 52.952 -5.561 -37.059 1.00 77.56 126 ASP A C 1
ATOM 950 O O . ASP A 1 126 ? 53.554 -4.800 -37.818 1.00 77.56 126 ASP A O 1
ATOM 954 N N . THR A 1 127 ? 52.907 -6.874 -37.304 1.00 65.06 127 THR A N 1
ATOM 955 C CA . THR A 1 127 ? 53.524 -7.480 -38.487 1.00 65.06 127 THR A CA 1
ATOM 956 C C . THR A 1 127 ? 52.586 -7.330 -39.681 1.00 65.06 127 THR A C 1
ATOM 958 O O . THR A 1 127 ? 51.594 -8.045 -39.823 1.00 65.06 127 THR A O 1
ATOM 961 N N . THR A 1 128 ? 52.907 -6.375 -40.544 1.00 64.38 128 THR A N 1
ATOM 962 C CA . THR A 1 128 ? 52.335 -6.222 -41.886 1.00 64.38 128 THR A CA 1
ATOM 963 C C . THR A 1 128 ? 53.330 -6.811 -42.894 1.00 64.38 128 THR A C 1
ATOM 965 O O . THR A 1 128 ? 54.536 -6.613 -42.755 1.00 64.38 128 THR A O 1
ATOM 968 N N . THR A 1 129 ? 52.853 -7.613 -43.848 1.00 58.00 129 THR A N 1
ATOM 969 C CA . THR A 1 129 ? 53.639 -8.176 -44.967 1.00 58.00 129 THR A CA 1
ATOM 970 C C . THR A 1 129 ? 53.154 -7.579 -46.275 1.00 58.00 129 THR A C 1
ATOM 972 O O . THR A 1 129 ? 51.923 -7.379 -46.392 1.00 58.00 129 THR A O 1
#

Radius of gyration: 33.65 Å; chains: 1; bounding box: 72×47×79 Å

Secondary structure (DSSP, 8-state):
--EEEE-TTS-EE-TTT----EEEE----------S-------EEEETTT--EEEEEEEEE--S-SSHHHHHHTTHHHHHHHHTT-S--------PPP--PPPSEEEE-TT--SSEEEE-SSSEEEEE-

pLDDT: mean 75.24, std 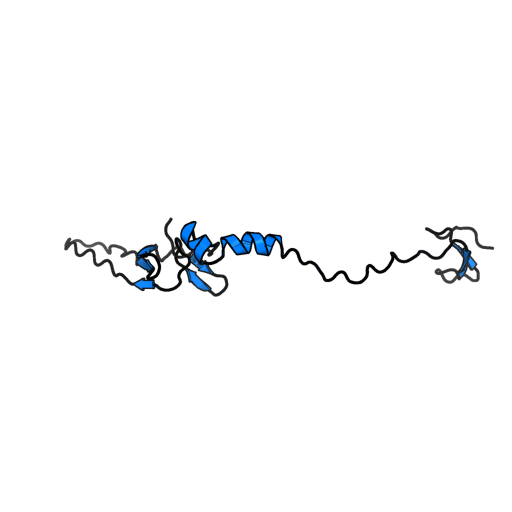16.74, range [44.09, 94.56]